Protein AF-A0A8B4NIY3-F1 (afdb_monomer)

Sequence (49 aa):
MEENINILDFELSPEDMLQITALDTATSAFFSHRDPAMVEWLTGRKLDV

Structure (mmCIF, N/CA/C/O backbone):
data_AF-A0A8B4NIY3-F1
#
_entry.id   AF-A0A8B4NIY3-F1
#
loop_
_atom_site.group_PDB
_atom_site.id
_atom_site.type_symbol
_atom_site.label_atom_id
_atom_site.label_alt_id
_atom_site.label_comp_id
_atom_site.label_asym_id
_atom_site.label_entity_id
_atom_site.label_seq_id
_atom_site.pdbx_PDB_ins_code
_atom_site.Cartn_x
_atom_site.Cartn_y
_atom_site.Cartn_z
_atom_site.occupancy
_atom_site.B_iso_or_equiv
_atom_site.auth_seq_id
_atom_site.auth_comp_id
_atom_site.auth_asym_id
_atom_site.auth_atom_id
_atom_site.pdbx_PDB_model_num
ATOM 1 N N . MET A 1 1 ? -16.657 4.827 -6.037 1.00 93.12 1 MET A N 1
ATOM 2 C CA . MET A 1 1 ? -15.873 5.614 -5.057 1.00 93.12 1 MET A CA 1
ATOM 3 C C . MET A 1 1 ? -16.664 5.872 -3.782 1.00 93.12 1 MET A C 1
ATOM 5 O O . MET A 1 1 ? -16.037 5.948 -2.741 1.00 93.12 1 MET A O 1
ATOM 9 N N . GLU A 1 2 ? -17.998 5.960 -3.855 1.00 97.31 2 GLU A N 1
ATOM 10 C CA . GLU A 1 2 ? -18.891 6.161 -2.702 1.00 97.31 2 GLU A CA 1
ATOM 11 C C . GLU A 1 2 ? -18.673 5.162 -1.551 1.00 97.31 2 GLU A C 1
ATOM 13 O O . GLU A 1 2 ? -18.560 5.572 -0.406 1.00 97.31 2 GLU A O 1
ATOM 18 N N . GLU A 1 3 ? -18.508 3.869 -1.840 1.00 97.75 3 GLU A N 1
ATOM 19 C CA . GLU A 1 3 ? -18.249 2.874 -0.788 1.00 97.75 3 GLU A CA 1
ATOM 20 C C . GLU A 1 3 ? -16.909 3.106 -0.065 1.00 97.75 3 GLU A C 1
ATOM 22 O O . GLU A 1 3 ? -16.878 3.204 1.155 1.00 97.75 3 GLU A O 1
ATOM 27 N N . ASN A 1 4 ? -15.807 3.296 -0.804 1.00 97.62 4 ASN A N 1
ATOM 28 C CA . ASN A 1 4 ? -14.474 3.484 -0.210 1.00 97.62 4 ASN A CA 1
ATOM 29 C C . ASN A 1 4 ? -14.354 4.748 0.661 1.00 97.62 4 ASN A C 1
ATOM 31 O O . ASN A 1 4 ? -13.455 4.814 1.495 1.00 97.62 4 ASN A O 1
ATOM 35 N N . ILE A 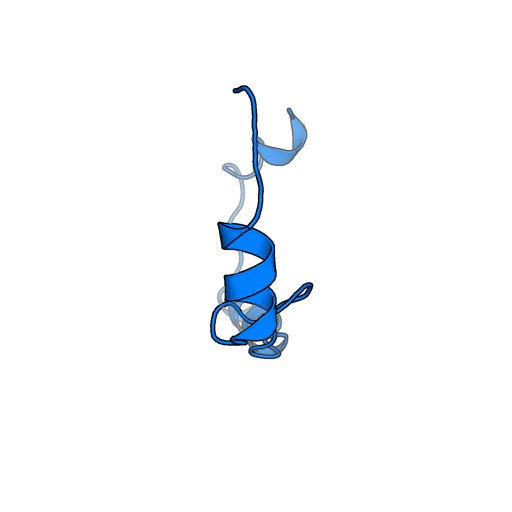1 5 ? -15.188 5.771 0.425 1.00 98.25 5 ILE A N 1
ATOM 36 C CA . ILE A 1 5 ? -15.186 6.999 1.234 1.00 98.25 5 ILE A CA 1
ATOM 37 C C . ILE A 1 5 ? -16.093 6.881 2.467 1.00 98.25 5 ILE A C 1
ATOM 39 O O . ILE A 1 5 ? -15.821 7.524 3.481 1.00 98.25 5 ILE A O 1
ATOM 43 N N . ASN A 1 6 ? -17.113 6.020 2.423 1.00 98.25 6 ASN A N 1
ATOM 44 C CA . ASN A 1 6 ? -18.031 5.741 3.530 1.00 98.25 6 ASN A CA 1
ATOM 45 C C . ASN A 1 6 ? -17.419 4.753 4.543 1.00 98.25 6 ASN A C 1
ATOM 47 O O . ASN A 1 6 ? -18.010 3.728 4.858 1.00 98.25 6 ASN A O 1
ATOM 51 N N . ILE A 1 7 ? -16.208 5.046 5.025 1.00 98.12 7 ILE A N 1
ATOM 52 C CA . ILE A 1 7 ? -15.517 4.265 6.069 1.00 98.12 7 ILE A CA 1
ATOM 53 C C . ILE A 1 7 ? -15.349 5.041 7.383 1.00 98.12 7 ILE A C 1
ATOM 55 O O . ILE A 1 7 ? -14.663 4.588 8.291 1.00 98.12 7 ILE A O 1
ATOM 59 N N . LEU A 1 8 ? -15.905 6.255 7.457 1.00 97.81 8 LEU A N 1
ATOM 60 C CA . LEU A 1 8 ? -15.687 7.202 8.558 1.00 97.81 8 LEU A C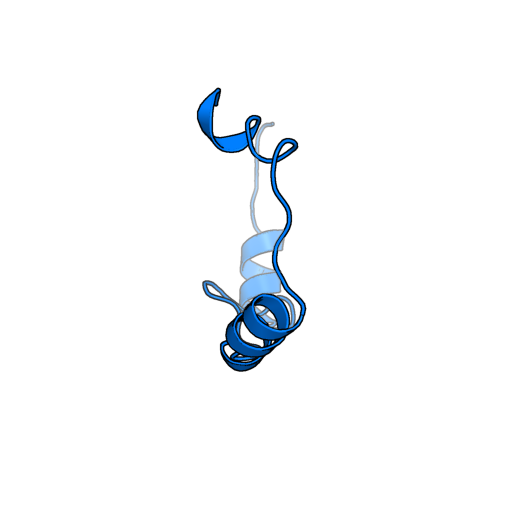A 1
ATOM 61 C C . LEU A 1 8 ? -16.736 7.093 9.678 1.00 97.81 8 LEU A C 1
ATOM 63 O O . LEU A 1 8 ? -16.651 7.814 10.668 1.00 97.81 8 LEU A O 1
ATOM 67 N N . ASP A 1 9 ? -17.743 6.244 9.502 1.00 98.06 9 ASP A N 1
ATOM 68 C CA . ASP A 1 9 ? -18.879 6.037 10.402 1.00 98.06 9 ASP A CA 1
ATOM 69 C C . ASP A 1 9 ? -18.760 4.762 11.255 1.00 98.06 9 ASP A C 1
ATOM 71 O O . ASP A 1 9 ? -19.673 4.445 12.019 1.00 98.06 9 ASP A O 1
ATOM 75 N N . PHE A 1 10 ? -17.626 4.059 11.180 1.00 98.25 10 PHE A N 1
ATOM 76 C CA . PHE A 1 10 ? -17.299 2.931 12.045 1.00 98.25 10 PHE A CA 1
ATOM 77 C C . PHE A 1 10 ? -15.820 2.934 12.448 1.00 98.25 10 PHE A C 1
ATOM 79 O O . PHE A 1 10 ? -14.991 3.635 11.870 1.00 98.25 10 PHE A O 1
ATOM 86 N N . GLU A 1 11 ? -15.489 2.114 13.442 1.00 98.44 11 GLU A N 1
ATOM 87 C CA . GLU A 1 11 ? -14.115 1.834 13.846 1.00 98.44 11 GLU A CA 1
ATOM 88 C C . GLU A 1 11 ? -13.903 0.328 14.027 1.00 98.44 11 GLU A C 1
ATOM 90 O O . GLU A 1 11 ? -14.852 -0.423 14.260 1.00 98.44 11 GLU A O 1
ATOM 95 N N . LEU A 1 12 ? -12.651 -0.112 13.899 1.00 98.62 12 LEU A N 1
ATOM 96 C CA . LEU A 1 12 ? -12.248 -1.489 14.178 1.00 98.62 12 LEU A CA 1
ATOM 97 C C . LEU A 1 12 ? -11.873 -1.632 15.654 1.00 98.62 12 LEU A C 1
ATOM 99 O O . LEU A 1 12 ? -11.210 -0.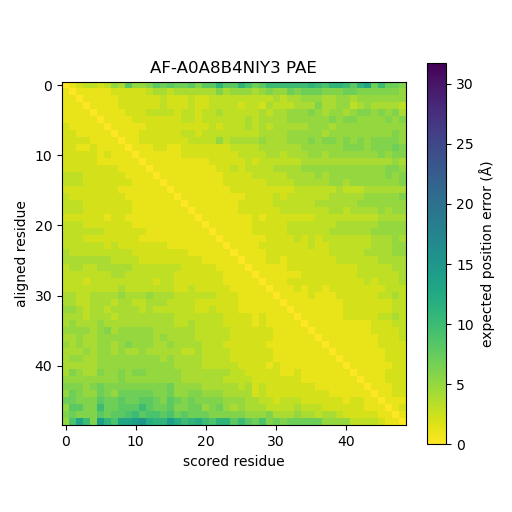757 16.217 1.00 98.62 12 LEU A O 1
ATOM 103 N N . SER A 1 13 ? -12.259 -2.748 16.272 1.00 98.75 13 SER A N 1
ATOM 104 C CA . SER A 1 13 ? -11.901 -3.033 17.663 1.00 98.75 13 SER A CA 1
ATOM 105 C C . SER A 1 13 ? -10.406 -3.363 17.813 1.00 98.75 13 SER A C 1
ATOM 107 O O . SER A 1 13 ? -9.744 -3.733 16.836 1.00 98.75 13 SER A O 1
ATOM 109 N N . PRO A 1 14 ? -9.840 -3.285 19.032 1.00 98.62 14 PRO A N 1
ATOM 110 C CA . PRO A 1 14 ? -8.479 -3.754 19.289 1.00 98.62 14 PRO A CA 1
ATOM 111 C C . PRO A 1 14 ? -8.259 -5.213 18.863 1.00 98.62 14 PRO A C 1
ATOM 113 O O . PRO A 1 14 ? -7.209 -5.547 18.315 1.00 98.62 14 PRO A O 1
ATOM 116 N N . GLU A 1 15 ? -9.251 -6.077 19.070 1.00 98.69 15 GLU A N 1
ATOM 117 C CA . GLU A 1 15 ? -9.224 -7.477 18.656 1.00 98.69 15 GLU A CA 1
ATOM 118 C C . GLU A 1 15 ? -9.179 -7.623 17.130 1.00 98.69 15 GLU A C 1
ATOM 120 O O . GLU A 1 15 ? -8.375 -8.409 16.626 1.00 98.69 15 GLU A O 1
ATOM 125 N N . ASP A 1 16 ? -9.967 -6.839 16.387 1.00 98.81 16 ASP A N 1
ATOM 126 C CA . ASP A 1 16 ? -9.929 -6.831 14.917 1.00 98.81 16 ASP A CA 1
ATOM 127 C C . ASP A 1 16 ? -8.545 -6.410 14.406 1.00 98.81 16 ASP A C 1
ATOM 129 O O . ASP A 1 16 ? -7.972 -7.049 13.519 1.00 98.81 16 ASP A O 1
ATOM 133 N N . MET A 1 17 ? -7.955 -5.379 15.020 1.00 98.69 17 MET A N 1
ATOM 134 C CA . MET A 1 17 ? -6.610 -4.909 14.678 1.00 98.69 17 MET A CA 1
ATOM 135 C C . MET A 1 17 ? -5.535 -5.975 14.934 1.00 98.69 17 MET A C 1
ATOM 137 O O . MET A 1 17 ? -4.589 -6.097 14.146 1.00 98.69 17 MET A O 1
ATOM 141 N N . LEU A 1 18 ? -5.676 -6.781 15.994 1.00 98.62 18 LEU A N 1
ATOM 142 C CA . LEU A 1 18 ? -4.782 -7.914 16.261 1.00 98.62 18 LEU A CA 1
ATOM 143 C C . LEU A 1 18 ? -4.894 -8.993 15.179 1.00 98.62 18 LEU A C 1
ATOM 145 O O . LEU A 1 18 ? -3.866 -9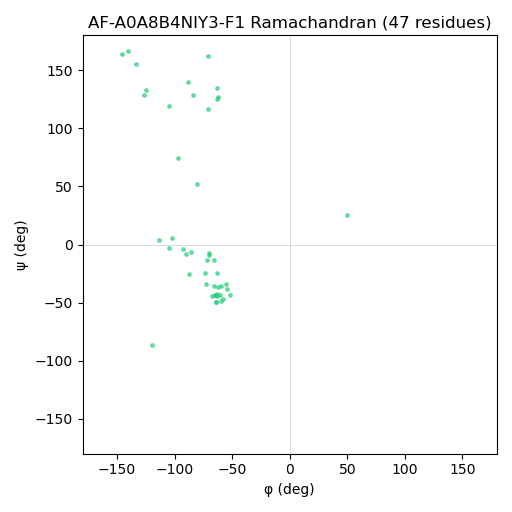.487 14.711 1.00 98.62 18 LEU A O 1
ATOM 149 N N . GLN A 1 19 ? -6.113 -9.334 14.748 1.00 98.75 19 GLN A N 1
ATOM 150 C CA . GLN A 1 19 ? -6.321 -10.320 13.682 1.00 98.75 19 GLN A CA 1
ATOM 151 C C . GLN A 1 19 ? -5.712 -9.852 12.357 1.00 98.75 19 GLN A C 1
ATOM 153 O O . GLN A 1 19 ? -5.037 -10.630 11.689 1.00 98.75 19 GLN A O 1
ATOM 158 N N . ILE A 1 20 ? -5.884 -8.576 12.000 1.00 98.69 20 ILE A N 1
ATOM 159 C CA . ILE A 1 20 ? -5.310 -7.998 10.776 1.00 98.69 20 ILE A CA 1
ATOM 160 C C . ILE A 1 20 ? -3.781 -8.022 10.824 1.00 98.69 20 ILE A C 1
ATOM 162 O O . ILE A 1 20 ? -3.139 -8.413 9.852 1.00 98.69 20 ILE A O 1
ATOM 166 N N . THR A 1 21 ? -3.189 -7.648 11.960 1.00 98.44 21 THR A N 1
ATOM 167 C CA . THR A 1 21 ? -1.728 -7.645 12.128 1.00 98.44 21 THR A CA 1
ATOM 168 C C . THR A 1 21 ? -1.132 -9.041 11.934 1.00 98.44 21 THR A C 1
ATOM 170 O O . THR A 1 21 ? -0.060 -9.178 11.350 1.00 98.44 21 THR A O 1
ATOM 173 N N . ALA A 1 22 ? -1.838 -10.092 12.362 1.00 98.50 22 ALA A N 1
ATOM 174 C CA 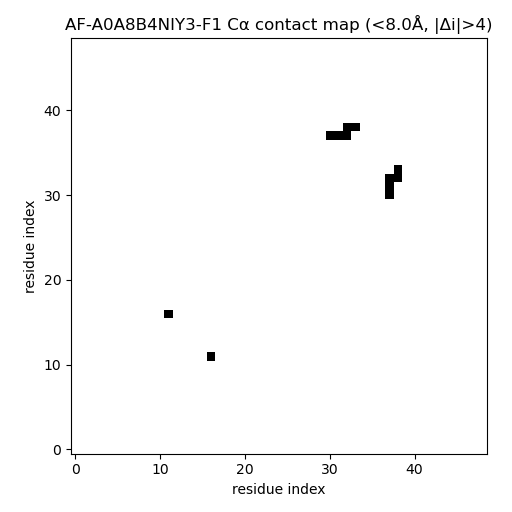. ALA A 1 22 ? -1.397 -11.475 12.189 1.00 98.50 22 ALA A CA 1
ATOM 175 C C . ALA A 1 22 ? -1.329 -11.934 10.716 1.00 98.50 22 ALA A C 1
ATOM 177 O O . ALA A 1 22 ? -0.735 -12.975 10.438 1.00 98.50 22 ALA A O 1
ATOM 178 N N . LEU A 1 23 ? -1.915 -11.180 9.778 1.00 98.50 23 LEU A N 1
ATOM 179 C CA . LEU A 1 23 ? -1.879 -11.477 8.344 1.00 98.50 23 LEU A CA 1
ATOM 180 C C . LEU A 1 23 ? -0.623 -10.936 7.640 1.00 98.50 23 LEU A C 1
ATOM 182 O O . LEU A 1 23 ? -0.442 -11.217 6.454 1.00 98.50 23 LEU A O 1
ATOM 186 N N . ASP A 1 24 ?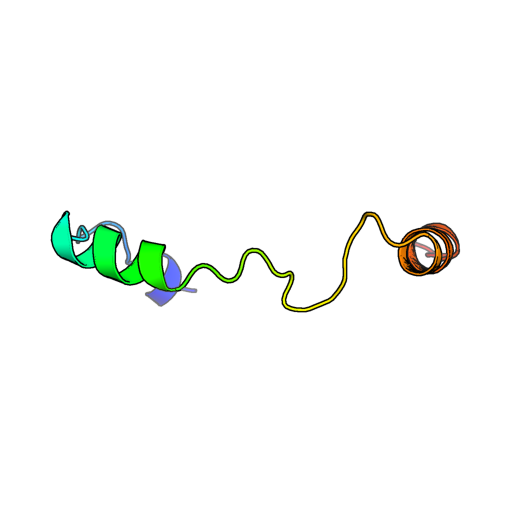 0.228 -10.157 8.321 1.00 98.25 24 ASP A N 1
ATOM 187 C CA . ASP A 1 24 ? 1.430 -9.600 7.698 1.00 98.25 24 ASP A CA 1
ATOM 188 C C . ASP A 1 24 ? 2.392 -10.708 7.243 1.00 98.25 24 ASP A C 1
ATOM 190 O O . ASP A 1 24 ? 2.802 -11.582 8.006 1.00 98.25 24 ASP A O 1
ATOM 194 N N . THR A 1 25 ? 2.773 -10.646 5.970 1.00 98.50 25 THR A N 1
ATOM 195 C CA . THR A 1 25 ? 3.746 -11.566 5.364 1.00 98.50 25 THR A CA 1
ATOM 196 C C . THR A 1 25 ? 5.107 -10.910 5.161 1.00 98.50 25 THR A C 1
ATOM 198 O O . THR A 1 25 ? 6.024 -11.555 4.646 1.00 98.50 25 THR A O 1
ATOM 201 N N . ALA A 1 26 ? 5.239 -9.619 5.488 1.00 98.06 26 ALA A N 1
ATOM 202 C CA . ALA A 1 26 ? 6.406 -8.792 5.197 1.00 98.06 26 ALA A CA 1
ATOM 203 C C . ALA A 1 26 ? 6.867 -8.869 3.724 1.00 98.06 26 ALA A C 1
ATOM 205 O O . ALA A 1 26 ? 8.039 -8.646 3.412 1.00 98.06 26 ALA A O 1
ATOM 206 N N . THR A 1 27 ? 5.952 -9.200 2.807 1.00 98.12 27 THR A N 1
ATOM 207 C CA . THR A 1 27 ? 6.262 -9.516 1.411 1.00 98.12 27 THR A CA 1
ATOM 208 C C . THR A 1 27 ? 5.420 -8.659 0.472 1.00 98.12 27 THR A C 1
ATOM 210 O O . THR A 1 27 ? 4.200 -8.582 0.588 1.00 98.12 27 THR A O 1
ATOM 213 N N . SER A 1 28 ? 6.083 -8.007 -0.486 1.00 97.81 28 SER A N 1
ATOM 214 C CA . SER A 1 28 ? 5.406 -7.266 -1.555 1.00 97.81 28 SER A CA 1
ATOM 215 C C . SER A 1 28 ? 4.581 -8.216 -2.422 1.00 97.81 28 SER A C 1
ATOM 217 O O . SER A 1 28 ? 5.091 -9.245 -2.857 1.00 97.81 28 SER A O 1
ATOM 219 N N . ALA A 1 29 ? 3.344 -7.836 -2.746 1.00 98.12 29 ALA A N 1
ATOM 220 C CA . ALA A 1 29 ? 2.497 -8.588 -3.678 1.00 98.12 29 ALA A CA 1
ATOM 221 C C . ALA A 1 29 ? 2.975 -8.513 -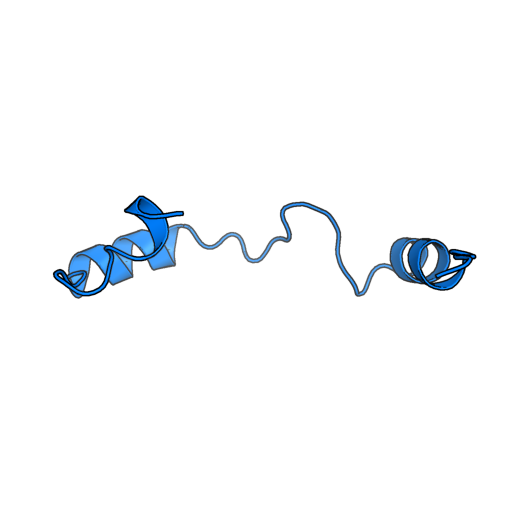5.145 1.00 98.12 29 ALA A C 1
ATOM 223 O O . ALA A 1 29 ? 2.427 -9.198 -6.006 1.00 98.12 29 ALA A O 1
ATOM 224 N N . PHE A 1 30 ? 3.976 -7.674 -5.436 1.00 97.62 30 PHE A N 1
ATOM 225 C CA . PHE A 1 30 ? 4.542 -7.494 -6.772 1.00 97.62 30 PHE A CA 1
ATOM 226 C C . PHE A 1 30 ? 6.028 -7.858 -6.771 1.00 97.62 30 PHE A C 1
ATOM 228 O O . PHE A 1 30 ? 6.398 -8.991 -7.058 1.00 97.62 30 PHE A O 1
ATOM 235 N N . PHE A 1 31 ? 6.888 -6.898 -6.430 1.00 97.81 31 PHE A N 1
ATOM 236 C CA . PHE A 1 31 ? 8.336 -7.068 -6.421 1.00 97.81 31 PHE A CA 1
ATOM 237 C C . PHE A 1 31 ? 8.999 -6.260 -5.299 1.00 97.81 31 PHE A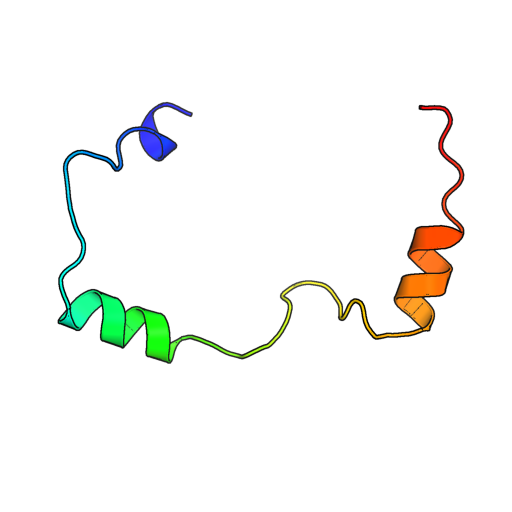 C 1
ATOM 239 O O . PHE A 1 31 ? 8.398 -5.354 -4.709 1.00 97.81 31 PHE A O 1
ATOM 246 N N . SER A 1 32 ? 10.255 -6.596 -4.997 1.00 98.19 32 SER A N 1
ATOM 247 C CA . SER A 1 32 ? 11.088 -5.854 -4.051 1.00 98.19 32 SER A CA 1
ATOM 248 C C . SER A 1 32 ? 11.750 -4.665 -4.740 1.00 98.19 32 SER A C 1
ATOM 250 O O . SER A 1 32 ? 12.445 -4.826 -5.736 1.00 98.19 32 SER A O 1
ATOM 252 N N . HIS A 1 33 ? 11.620 -3.470 -4.164 1.00 97.38 33 HIS A N 1
ATOM 253 C CA . HIS A 1 33 ? 12.315 -2.273 -4.661 1.00 97.38 33 HIS A CA 1
ATOM 254 C C . HIS A 1 33 ? 13.832 -2.304 -4.415 1.00 97.38 33 HIS A C 1
ATOM 256 O O . HIS A 1 33 ? 14.556 -1.444 -4.905 1.00 97.38 33 HIS A O 1
ATOM 262 N N . ARG A 1 34 ? 14.317 -3.276 -3.633 1.00 97.56 34 ARG A N 1
ATOM 263 C CA . ARG A 1 34 ? 15.749 -3.508 -3.410 1.00 97.56 34 ARG A CA 1
ATOM 264 C C . ARG A 1 34 ? 16.349 -4.484 -4.420 1.00 97.56 34 ARG A C 1
ATOM 266 O O . ARG A 1 34 ? 17.560 -4.665 -4.404 1.00 97.56 34 ARG A O 1
ATOM 273 N N . ASP A 1 35 ? 15.525 -5.130 -5.244 1.00 98.38 35 ASP A N 1
ATOM 274 C CA . ASP A 1 35 ? 15.996 -6.020 -6.301 1.00 98.38 35 ASP A CA 1
ATOM 275 C C . ASP A 1 35 ? 16.659 -5.185 -7.413 1.00 98.38 35 ASP A C 1
ATOM 277 O O . ASP A 1 35 ? 15.971 -4.373 -8.046 1.00 98.38 35 ASP A O 1
ATOM 281 N N . PRO A 1 36 ? 17.970 -5.359 -7.675 1.00 98.19 36 PRO A N 1
ATOM 282 C CA . PRO A 1 36 ? 18.666 -4.617 -8.721 1.00 98.19 36 PRO A CA 1
ATOM 283 C C . PRO A 1 36 ? 18.011 -4.759 -10.100 1.00 98.19 36 PRO A C 1
ATOM 285 O O . PRO A 1 36 ? 17.953 -3.781 -10.841 1.00 98.19 36 PRO A O 1
ATOM 288 N N . ALA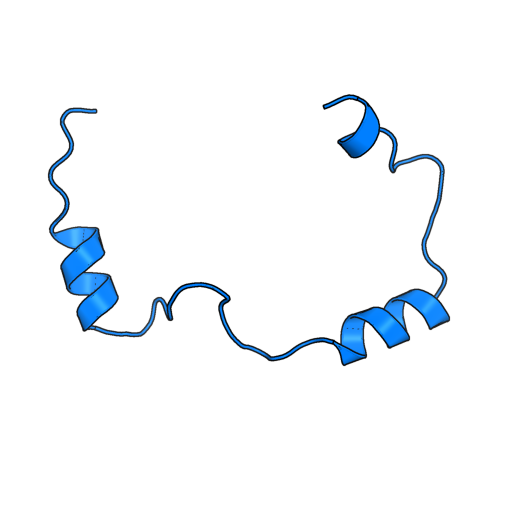 A 1 37 ? 17.432 -5.922 -10.420 1.00 98.50 37 ALA A N 1
ATOM 289 C CA . ALA A 1 37 ? 16.763 -6.137 -11.701 1.00 98.50 37 ALA A CA 1
ATOM 290 C C . ALA A 1 37 ? 15.503 -5.265 -11.845 1.00 98.50 37 ALA A C 1
ATOM 292 O O . ALA A 1 37 ? 15.207 -4.756 -12.927 1.00 98.50 37 ALA A O 1
ATOM 293 N N . MET A 1 38 ? 14.769 -5.042 -10.749 1.00 98.31 38 MET A N 1
ATOM 294 C CA . MET A 1 38 ? 13.595 -4.161 -10.744 1.00 98.31 38 MET A CA 1
ATOM 295 C C . MET A 1 38 ? 13.989 -2.689 -10.842 1.00 98.31 38 MET A C 1
ATOM 297 O O . MET A 1 38 ? 13.284 -1.906 -11.481 1.00 98.31 38 MET A O 1
ATOM 301 N N . VAL A 1 39 ? 15.129 -2.313 -10.254 1.00 98.19 39 VAL A N 1
ATOM 302 C CA . VAL A 1 39 ? 15.701 -0.967 -10.388 1.00 98.19 39 VAL A CA 1
ATOM 303 C C . VAL A 1 39 ? 16.087 -0.694 -11.840 1.00 98.19 39 VAL A C 1
ATOM 305 O O . VAL A 1 39 ? 15.685 0.331 -12.395 1.00 98.19 39 VAL A O 1
ATOM 308 N N . GLU A 1 40 ? 16.811 -1.612 -12.478 1.00 98.38 40 GLU A N 1
ATOM 309 C CA . GLU A 1 40 ? 17.173 -1.511 -13.896 1.00 98.38 40 GLU A CA 1
ATOM 310 C C . GLU A 1 40 ? 15.928 -1.409 -14.785 1.00 98.38 40 GLU A C 1
ATOM 312 O O . GLU A 1 40 ? 15.834 -0.511 -15.624 1.00 98.38 40 GLU A O 1
ATOM 317 N N . TRP A 1 41 ? 14.928 -2.265 -14.552 1.00 98.31 41 TRP A N 1
ATOM 318 C CA . TRP A 1 41 ? 13.671 -2.241 -15.298 1.00 98.31 41 TRP A CA 1
ATOM 319 C C . TRP A 1 41 ? 12.922 -0.907 -15.157 1.00 98.31 41 TRP A C 1
ATOM 321 O O . TRP A 1 41 ? 12.526 -0.322 -16.167 1.00 98.31 41 TRP A O 1
ATOM 331 N N . LEU A 1 42 ? 12.744 -0.396 -13.932 1.00 97.88 42 LEU A N 1
ATOM 332 C CA . LEU A 1 42 ? 12.006 0.848 -13.683 1.00 97.88 42 LEU A CA 1
ATOM 333 C C . LEU A 1 42 ? 12.728 2.079 -14.239 1.00 97.88 42 LEU A C 1
ATOM 335 O O . LEU A 1 42 ? 12.095 2.923 -14.871 1.00 97.88 42 LEU A O 1
ATOM 339 N N . THR A 1 43 ? 14.039 2.183 -14.024 1.00 97.75 43 THR A N 1
ATOM 340 C CA . THR A 1 43 ? 14.845 3.332 -14.477 1.00 97.75 43 THR A CA 1
ATOM 341 C C . THR A 1 43 ? 15.084 3.332 -15.985 1.00 97.75 43 THR A C 1
ATOM 343 O O . THR A 1 43 ? 15.275 4.391 -16.585 1.00 97.75 43 THR A O 1
ATOM 346 N N . GLY A 1 44 ? 15.015 2.161 -16.621 1.00 97.69 44 GLY A N 1
ATOM 347 C CA . GLY A 1 44 ? 15.098 2.014 -18.069 1.00 97.69 44 GLY A CA 1
ATOM 348 C C . GLY A 1 44 ? 13.856 2.498 -18.823 1.00 97.69 44 GLY A C 1
ATOM 349 O O . GLY A 1 44 ? 13.917 2.665 -20.043 1.00 97.69 44 GLY A O 1
ATOM 350 N N . ARG A 1 45 ? 12.732 2.755 -18.137 1.00 97.94 45 ARG A N 1
ATOM 351 C CA . ARG A 1 45 ? 11.490 3.208 -18.781 1.00 97.94 45 ARG A CA 1
ATOM 352 C C . ARG A 1 45 ? 11.696 4.575 -19.437 1.00 97.94 45 ARG A C 1
ATOM 354 O O . ARG A 1 45 ? 12.091 5.542 -18.791 1.00 97.94 45 ARG A O 1
ATOM 361 N N . LYS A 1 46 ? 11.386 4.666 -20.730 1.00 97.25 46 LYS A N 1
ATOM 362 C CA . LYS A 1 46 ? 11.284 5.929 -21.470 1.00 97.25 46 LYS A CA 1
ATOM 363 C C . LYS A 1 46 ? 9.811 6.231 -21.676 1.00 97.25 46 LYS A C 1
ATOM 365 O O . LYS A 1 46 ? 9.100 5.416 -22.257 1.00 97.25 46 LYS A O 1
ATOM 370 N N . LEU A 1 47 ? 9.363 7.358 -21.144 1.00 96.75 47 LEU A N 1
ATOM 371 C CA . LEU A 1 47 ? 7.974 7.791 -21.188 1.00 96.75 47 LEU A CA 1
ATOM 372 C C . LEU A 1 47 ? 7.944 9.190 -21.809 1.00 96.75 47 LEU A C 1
ATOM 374 O O . LEU A 1 47 ? 8.758 10.029 -21.431 1.00 96.75 47 LEU A O 1
ATOM 378 N N . ASP A 1 48 ? 7.047 9.402 -22.767 1.00 94.75 48 ASP A N 1
ATOM 379 C CA . ASP A 1 48 ? 6.728 10.718 -23.332 1.00 94.75 48 ASP A CA 1
ATOM 380 C C . ASP A 1 48 ? 5.481 11.235 -22.611 1.00 94.75 48 ASP A C 1
ATOM 382 O O . ASP A 1 48 ? 4.351 11.077 -23.078 1.00 94.75 48 ASP A O 1
ATOM 386 N N . VAL A 1 49 ? 5.699 11.665 -21.369 1.00 90.31 49 VAL A N 1
ATOM 387 C CA . VAL A 1 49 ? 4.676 12.098 -20.408 1.00 90.31 49 VAL A CA 1
ATOM 388 C C . VAL A 1 49 ? 5.126 13.355 -19.688 1.00 90.31 49 VAL A C 1
ATOM 390 O O . VAL A 1 49 ? 6.356 13.521 -19.507 1.00 90.31 49 VAL A O 1
#

Foldseek 3Di:
DVVVVPPPPDDDDPVRVVVVVVPDPVDDPPDDPPPVVVVCVVVVDDDPD

InterPro domains:
  IPR036812 NAD(P)-dependent oxidoreductase domain superfamily [G3DSA:3.20.20.100] (1-49)

Solvent-accessible surface area (backbone atoms only — not comparable to full-atom values): 3443 Å² total; per-residue (Å²): 111,70,68,81,66,68,59,80,88,64,83,80,51,74,67,55,53,51,58,57,60,70,65,67,75,94,64,66,95,80,68,58,88,82,39,65,70,53,47,52,57,61,72,65,62,85,74,99,121

pLDDT: mean 97.81, std 1.44, range [90.31, 98.81]

Organism: Escherichia coli (NCBI:txid562)

Secondary structure (DSSP, 8-state):
-HHHH--SS----HHHHHHHHTT--S--SS--TT-HHHHHHHHT-----

Mean predicted aligned error: 3.08 Å

Radius of gyration: 18.4 Å; Cα contacts (8 Å, |Δi|>4): 6; chains: 1; bounding box: 38×24×43 Å